Protein AF-A0A935ZUX9-F1 (afdb_monomer)

pLDDT: mean 86.65, std 11.53, range [48.69, 97.31]

Radius of gyration: 13.09 Å; Cα contacts (8 Å, |Δi|>4): 105; chains: 1; bounding box: 35×26×31 Å

Nearest PDB structures (foldseek):
  4kfr-assembly3_C  TM=6.710E-01  e=1.662E+00  Sulfolobus turreted icosahedral virus 2
  7wrx-assembly1_J  TM=6.846E-01  e=2.363E+00  Deinococcus radiodurans
  4kft-assembly1_A  TM=5.765E-01  e=2.053E+00  Sulfolobus turreted icosahedral virus 2
  4crz-assembly1_B  TM=4.047E-01  e=3.130E+00  Escherichia coli K-12
  7n1l-assembly8_O  TM=3.560E-01  e=3.130E+00  Brucella abortus 2308

Sequence (87 aa):
MIKLKVWLILVHQYMHQLDEDIRQAVLLNIGTVISFRIGTEDAKHIAEEMFPEFDVQDLIYLPNYKIYLKLMIDGRSSRSFSGLQLV

Foldseek 3Di:
DVPPPDDDDDDDQDLVVDDPVRSVVCLVPDQKDKAAQHDQVVLCSVQVVQPPPDHSVCNNPPDPQKIKIWHQDPNDTDHIDMDGHDD

Secondary structure (DSSP, 8-state):
-TTTT-------S-GGGS-HHHHHHHHTT---EEE-S--HHHHHHHHHHHTTT--HHHHHSPPTTEEEEE-EETTEEPPPEEEEPP-

Solvent-accessible surface area (backbone atoms only — not comparable to full-atom values): 5398 Å² total; per-residue (Å²): 101,86,89,74,81,61,86,84,88,88,86,75,97,56,66,84,82,42,57,68,70,57,44,50,58,48,60,80,62,60,56,60,48,81,41,58,61,42,55,79,72,54,17,54,63,51,19,66,74,29,52,89,71,42,46,45,63,56,33,50,67,40,55,87,59,40,34,41,38,27,45,50,56,96,91,38,71,50,75,48,48,77,48,76,59,84,130

Mean predicted aligned error: 5.14 Å

Structure (mmCIF, N/CA/C/O backbone):
data_AF-A0A935ZUX9-F1
#
_entry.id   AF-A0A935ZUX9-F1
#
loop_
_atom_site.group_PDB
_atom_site.id
_atom_site.type_symbol
_atom_site.label_atom_id
_atom_site.label_alt_id
_atom_site.label_comp_id
_atom_site.label_asym_id
_atom_site.label_entity_id
_atom_site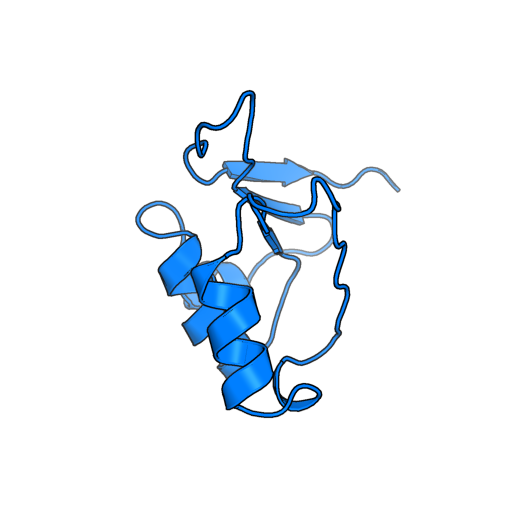.label_seq_id
_atom_site.pdbx_PDB_ins_code
_atom_site.Cartn_x
_atom_site.Cartn_y
_atom_site.Cartn_z
_atom_site.occupancy
_atom_site.B_iso_or_equiv
_atom_site.auth_seq_id
_atom_site.auth_comp_id
_atom_site.auth_asym_id
_atom_site.auth_atom_id
_atom_site.pdbx_PDB_model_num
ATOM 1 N N . MET A 1 1 ? 12.216 -8.976 -9.821 1.00 52.94 1 MET A N 1
ATOM 2 C CA . MET A 1 1 ? 11.302 -9.458 -10.898 1.00 52.94 1 MET A CA 1
ATOM 3 C C . MET A 1 1 ? 11.731 -9.139 -12.344 1.00 52.94 1 MET A C 1
ATOM 5 O O . MET A 1 1 ? 11.208 -9.754 -13.264 1.00 52.94 1 MET A O 1
ATOM 9 N N . ILE A 1 2 ? 12.722 -8.268 -12.589 1.00 48.69 2 ILE A N 1
ATOM 10 C CA . ILE A 1 2 ? 13.097 -7.807 -13.949 1.00 48.69 2 ILE A CA 1
ATOM 11 C C . ILE A 1 2 ? 13.771 -8.897 -14.812 1.00 48.69 2 ILE A C 1
ATOM 13 O O . ILE A 1 2 ? 13.703 -8.865 -16.037 1.00 48.69 2 ILE A O 1
ATOM 17 N N . LYS A 1 3 ? 14.383 -9.911 -14.190 1.00 48.72 3 LYS A N 1
ATOM 18 C CA . LYS A 1 3 ? 15.190 -10.915 -14.904 1.00 48.72 3 LYS A CA 1
ATOM 19 C C . LYS A 1 3 ? 14.380 -12.055 -15.541 1.00 48.72 3 LYS A C 1
ATOM 21 O O . LYS A 1 3 ? 14.868 -12.678 -16.474 1.00 48.72 3 LYS A O 1
ATOM 26 N N . LEU A 1 4 ? 13.164 -12.324 -15.052 1.00 54.31 4 LEU A N 1
ATOM 27 C CA . LEU A 1 4 ? 12.360 -13.492 -15.454 1.00 54.31 4 LEU A CA 1
ATOM 28 C C . LEU A 1 4 ? 11.056 -13.136 -16.195 1.00 54.31 4 LEU A C 1
ATOM 30 O O . LEU A 1 4 ? 10.342 -14.042 -16.606 1.00 54.31 4 LEU A O 1
ATOM 34 N N . LYS A 1 5 ? 10.743 -11.843 -16.392 1.00 58.88 5 LYS A N 1
ATOM 35 C CA . LYS A 1 5 ? 9.497 -11.364 -17.041 1.00 58.88 5 LYS A CA 1
ATOM 36 C C . LYS A 1 5 ? 8.211 -11.983 -16.460 1.00 58.88 5 LYS A C 1
ATO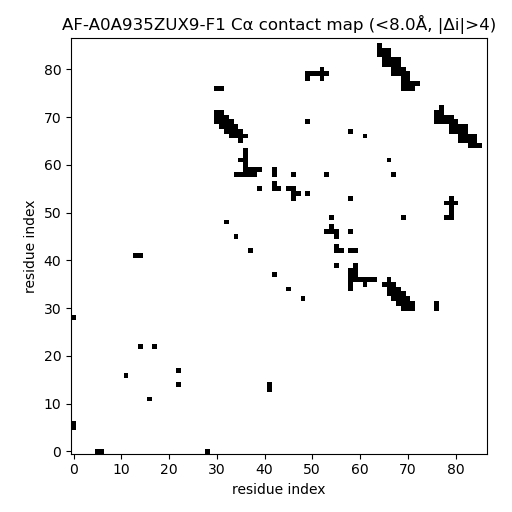M 38 O O . LYS A 1 5 ? 7.240 -12.189 -17.182 1.00 58.88 5 LYS A O 1
ATOM 43 N N . VAL A 1 6 ? 8.202 -12.276 -15.161 1.00 63.44 6 VAL A N 1
ATOM 44 C CA . VAL A 1 6 ? 7.028 -12.818 -14.464 1.00 63.44 6 VAL A CA 1
ATOM 45 C C . VAL A 1 6 ? 6.340 -11.698 -13.703 1.00 63.44 6 VAL A C 1
ATOM 47 O O . VAL A 1 6 ? 7.002 -10.904 -13.030 1.00 63.44 6 VAL A O 1
ATOM 50 N N . TRP A 1 7 ? 5.016 -11.662 -13.800 1.00 62.91 7 TRP A N 1
ATOM 51 C CA . TRP A 1 7 ? 4.157 -10.802 -12.998 1.00 62.91 7 TRP A CA 1
ATOM 52 C C . TRP A 1 7 ? 3.631 -11.629 -11.831 1.00 62.91 7 TRP A C 1
ATOM 54 O O . TRP A 1 7 ? 3.061 -12.698 -12.040 1.00 62.91 7 TRP A O 1
ATOM 64 N N . LEU A 1 8 ? 3.868 -11.156 -10.611 1.00 75.19 8 LEU A N 1
ATOM 65 C CA . LEU A 1 8 ? 3.394 -11.792 -9.391 1.00 75.19 8 LEU A CA 1
ATOM 66 C C . LEU A 1 8 ? 2.319 -10.897 -8.780 1.00 75.19 8 LEU A C 1
ATOM 68 O O . LEU A 1 8 ? 2.563 -9.713 -8.556 1.00 75.19 8 LEU A O 1
ATOM 72 N N . ILE A 1 9 ? 1.148 -11.471 -8.520 1.00 77.00 9 ILE A N 1
ATOM 73 C CA . ILE A 1 9 ? 0.073 -10.819 -7.775 1.00 77.00 9 ILE A CA 1
ATOM 74 C C . ILE A 1 9 ? -0.015 -11.530 -6.430 1.00 77.00 9 ILE A C 1
ATOM 76 O O . ILE A 1 9 ? -0.294 -12.728 -6.382 1.00 77.00 9 ILE A O 1
ATOM 80 N N . LEU A 1 10 ? 0.249 -10.797 -5.352 1.00 79.06 10 LEU A N 1
ATOM 81 C CA . LEU A 1 10 ? 0.102 -11.283 -3.985 1.00 79.06 10 LEU A CA 1
ATOM 82 C C . LEU A 1 10 ? 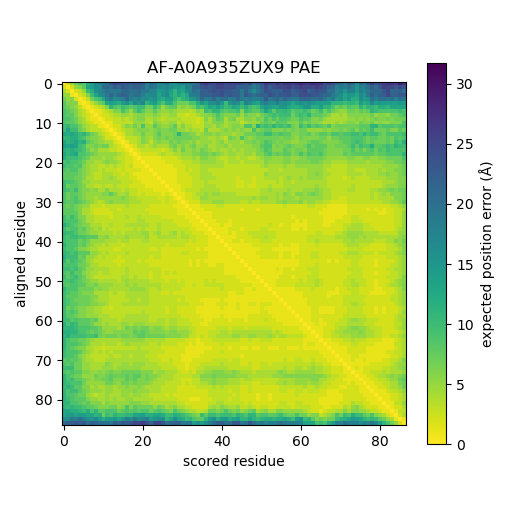-1.090 -10.586 -3.347 1.00 79.06 10 LEU A C 1
ATOM 84 O O . LEU A 1 10 ? -1.192 -9.362 -3.379 1.00 79.06 10 LEU A O 1
ATOM 88 N N . VAL A 1 11 ? -1.985 -11.383 -2.773 1.00 82.56 11 VAL A N 1
ATOM 89 C CA . VAL A 1 11 ? -3.143 -10.905 -2.021 1.00 82.56 11 VAL A CA 1
ATOM 90 C C . VAL A 1 11 ? -3.106 -11.596 -0.671 1.00 82.56 11 VAL A C 1
ATOM 92 O O . VAL A 1 11 ? -3.140 -12.823 -0.605 1.00 82.56 11 VAL A O 1
ATOM 95 N N . HIS A 1 12 ? -3.020 -10.816 0.399 1.00 78.94 12 HIS A N 1
ATOM 96 C CA . HIS A 1 12 ? -3.007 -11.318 1.768 1.00 78.94 12 HIS A CA 1
ATOM 97 C C . HIS A 1 12 ? -3.896 -10.444 2.650 1.00 78.94 12 HIS A C 1
ATOM 99 O O . HIS A 1 12 ? -4.072 -9.254 2.391 1.00 78.94 12 HIS A O 1
ATOM 105 N N . GLN A 1 13 ? -4.446 -11.033 3.710 1.00 76.38 13 GLN A N 1
ATOM 106 C CA . GLN A 1 13 ? -5.190 -10.279 4.725 1.00 76.38 13 GLN A CA 1
ATOM 107 C C . GLN A 1 13 ? -4.266 -9.686 5.792 1.00 76.38 13 GLN A C 1
ATOM 109 O O . GLN A 1 13 ? -4.611 -8.667 6.377 1.00 76.38 13 GLN A O 1
ATOM 114 N N . TYR A 1 14 ? -3.093 -10.294 6.003 1.00 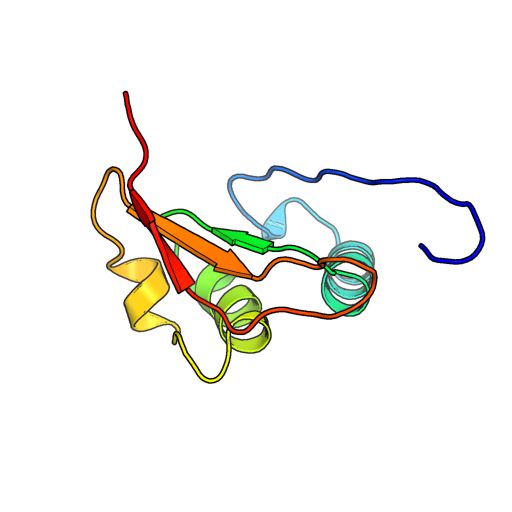76.19 14 TYR A N 1
ATOM 115 C CA . TYR A 1 14 ? -2.095 -9.863 6.979 1.00 76.19 14 TYR A CA 1
ATOM 116 C C . TYR A 1 14 ? -0.683 -10.163 6.466 1.00 76.19 14 TYR A C 1
ATOM 118 O O . TYR A 1 14 ? -0.459 -11.236 5.900 1.00 76.19 14 TYR A O 1
ATOM 126 N N . MET A 1 15 ? 0.283 -9.268 6.683 1.00 76.81 15 MET A N 1
ATOM 127 C CA . MET A 1 15 ? 1.655 -9.463 6.194 1.00 76.81 15 MET A CA 1
ATOM 128 C C . MET A 1 15 ? 2.459 -10.490 6.991 1.00 76.81 15 MET A C 1
ATOM 130 O O . MET A 1 15 ? 3.423 -11.031 6.456 1.00 76.81 15 MET A O 1
ATOM 134 N N . HIS A 1 16 ? 2.068 -10.803 8.231 1.00 79.50 16 HIS A N 1
ATOM 135 C CA . HIS A 1 16 ? 2.749 -11.811 9.061 1.00 79.50 16 HIS A CA 1
ATOM 136 C C . HIS A 1 16 ? 2.662 -13.241 8.497 1.00 79.50 16 HIS A C 1
ATOM 138 O O . HIS A 1 16 ? 3.300 -14.150 9.018 1.00 79.50 16 HIS A O 1
ATOM 144 N N . GLN A 1 17 ? 1.848 -13.465 7.461 1.00 78.06 17 GLN A N 1
ATOM 145 C CA . GLN A 1 17 ? 1.753 -14.755 6.772 1.00 78.06 17 GLN A CA 1
ATOM 146 C C . GLN A 1 17 ? 2.997 -15.067 5.929 1.00 78.06 17 GLN A C 1
ATOM 148 O O . GLN A 1 17 ? 3.187 -16.213 5.526 1.00 78.06 17 GLN A O 1
ATOM 153 N N . LEU A 1 18 ? 3.812 -14.054 5.631 1.00 82.69 18 LEU A N 1
ATOM 154 C CA . LEU A 1 18 ? 5.071 -14.199 4.918 1.00 82.69 18 LEU A CA 1
ATOM 155 C C . LEU A 1 18 ? 6.224 -14.182 5.920 1.00 82.69 18 LEU A C 1
ATOM 157 O O . LEU A 1 18 ? 6.263 -13.324 6.802 1.00 82.69 18 LEU A O 1
ATOM 161 N N . ASP A 1 19 ? 7.187 -15.085 5.732 1.00 88.00 19 ASP A N 1
ATOM 162 C CA . ASP A 1 19 ? 8.467 -15.015 6.436 1.00 88.00 19 ASP A CA 1
ATOM 163 C C . ASP A 1 19 ? 9.128 -13.652 6.192 1.00 88.00 19 ASP A C 1
ATOM 165 O O . ASP A 1 19 ? 9.002 -13.079 5.105 1.00 88.00 19 ASP A O 1
ATOM 169 N N . GLU A 1 20 ? 9.864 -13.148 7.184 1.00 86.00 20 GLU A N 1
ATOM 170 C CA . GLU A 1 20 ? 10.461 -11.805 7.155 1.00 86.00 20 GLU A CA 1
ATOM 171 C C . GLU A 1 20 ? 11.258 -11.540 5.869 1.00 86.00 20 GLU A C 1
ATOM 173 O O . GLU A 1 20 ? 11.037 -10.536 5.191 1.00 86.00 20 GLU A O 1
ATOM 178 N N . ASP A 1 21 ? 12.130 -12.477 5.491 1.00 87.25 21 ASP A N 1
ATOM 179 C CA . ASP A 1 21 ? 12.986 -12.354 4.308 1.00 87.25 21 ASP A CA 1
ATOM 180 C C . ASP A 1 21 ? 12.166 -12.287 3.013 1.00 87.25 21 ASP A C 1
ATOM 182 O O . ASP A 1 21 ? 12.476 -11.522 2.095 1.00 87.25 21 ASP A O 1
ATOM 186 N N . ILE A 1 22 ? 11.082 -13.067 2.940 1.00 86.12 22 ILE A N 1
ATOM 187 C CA . ILE A 1 22 ? 10.181 -13.084 1.784 1.00 86.12 22 ILE A CA 1
ATOM 188 C C . ILE A 1 22 ? 9.412 -11.768 1.723 1.00 86.12 22 ILE A C 1
ATOM 190 O O . ILE A 1 22 ? 9.327 -11.155 0.658 1.00 86.12 22 ILE A O 1
ATOM 194 N N . ARG A 1 23 ? 8.888 -11.304 2.860 1.00 85.38 23 ARG A N 1
ATOM 195 C CA . ARG A 1 23 ? 8.165 -10.037 2.962 1.00 85.38 23 ARG A CA 1
ATOM 196 C C . ARG A 1 23 ? 9.040 -8.868 2.519 1.00 85.38 23 ARG A C 1
ATOM 198 O O . ARG A 1 23 ? 8.609 -8.076 1.683 1.00 85.38 23 ARG A O 1
ATOM 205 N N . GLN A 1 24 ? 10.276 -8.792 3.007 1.00 85.06 24 GLN A N 1
ATOM 206 C CA . GLN A 1 24 ? 11.225 -7.755 2.599 1.00 85.06 24 GLN A CA 1
ATOM 207 C C . GLN A 1 24 ? 11.543 -7.834 1.105 1.00 85.06 24 GLN A C 1
ATOM 209 O O . GLN A 1 24 ? 11.508 -6.817 0.413 1.00 85.06 24 GLN A O 1
ATOM 214 N N . ALA A 1 25 ? 11.792 -9.034 0.574 1.00 87.12 25 ALA A N 1
ATOM 215 C CA . ALA A 1 25 ? 12.058 -9.211 -0.850 1.00 87.12 25 ALA A CA 1
ATOM 216 C C . ALA A 1 25 ? 10.872 -8.775 -1.731 1.00 87.12 25 ALA A C 1
ATOM 218 O O . ALA A 1 25 ? 11.090 -8.204 -2.804 1.00 87.12 25 ALA A O 1
ATOM 219 N N . VAL A 1 26 ? 9.636 -9.024 -1.285 1.00 85.50 26 VAL A N 1
ATOM 220 C CA . VAL A 1 26 ? 8.408 -8.584 -1.962 1.00 85.50 26 VAL A CA 1
ATOM 221 C C . VAL A 1 26 ? 8.290 -7.063 -1.933 1.00 85.50 26 VAL A C 1
ATOM 223 O O . VAL A 1 26 ? 8.145 -6.467 -2.999 1.00 85.5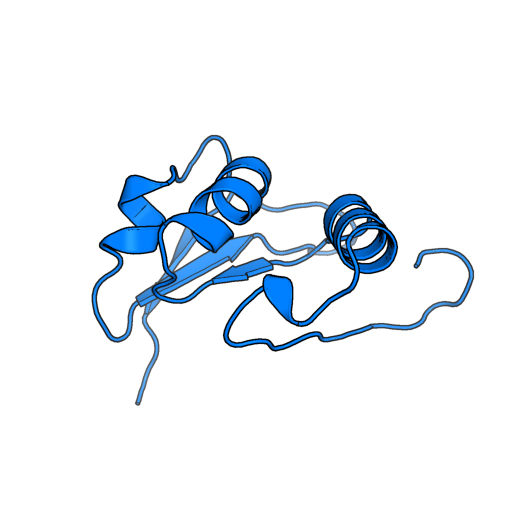0 26 VAL A O 1
ATOM 226 N N . LEU A 1 27 ? 8.400 -6.441 -0.754 1.00 85.81 27 LEU A N 1
ATOM 227 C CA . LEU A 1 27 ? 8.273 -4.989 -0.582 1.00 85.81 27 LEU A CA 1
ATOM 228 C C . LEU A 1 27 ? 9.308 -4.227 -1.419 1.00 85.81 27 LEU A C 1
ATOM 230 O O . LEU A 1 27 ? 8.943 -3.364 -2.207 1.00 85.81 27 LEU A O 1
ATOM 234 N N . LEU A 1 28 ? 10.579 -4.641 -1.382 1.00 85.12 28 LEU A N 1
ATOM 235 C CA . LEU A 1 28 ? 11.659 -4.006 -2.152 1.00 85.12 28 LEU A CA 1
ATOM 236 C C . LEU A 1 28 ? 11.503 -4.116 -3.679 1.00 85.12 28 LEU A C 1
ATOM 238 O O . LEU A 1 28 ? 12.186 -3.413 -4.423 1.00 85.12 28 LEU A O 1
ATOM 242 N N . ASN A 1 29 ? 10.659 -5.028 -4.165 1.00 85.75 29 ASN A N 1
ATOM 243 C CA . ASN A 1 29 ? 10.397 -5.213 -5.592 1.00 85.75 29 ASN A CA 1
ATOM 244 C C . ASN A 1 29 ? 8.984 -4.777 -6.000 1.00 85.75 29 ASN A C 1
ATOM 246 O O . ASN A 1 29 ? 8.608 -4.982 -7.161 1.00 85.75 29 ASN A O 1
ATOM 250 N N . ILE A 1 30 ? 8.193 -4.217 -5.082 1.00 87.25 30 ILE A N 1
ATOM 251 C CA . ILE A 1 30 ? 6.801 -3.898 -5.359 1.00 87.25 30 ILE A CA 1
ATOM 252 C C . ILE A 1 30 ? 6.725 -2.685 -6.290 1.00 87.25 30 ILE A C 1
ATOM 254 O O . ILE A 1 30 ? 7.290 -1.624 -6.042 1.00 87.25 30 ILE A O 1
ATOM 258 N N . GLY A 1 31 ? 6.059 -2.866 -7.428 1.00 87.00 31 GLY A N 1
ATOM 259 C CA . GLY A 1 31 ? 5.828 -1.783 -8.385 1.00 87.00 31 GLY A CA 1
ATOM 260 C C . GLY A 1 31 ? 4.438 -1.177 -8.262 1.00 87.00 31 GLY A C 1
ATOM 261 O O . GLY A 1 31 ? 4.260 0.032 -8.389 1.00 87.00 31 GLY A O 1
ATOM 262 N N . THR A 1 32 ? 3.458 -2.036 -8.007 1.00 91.75 32 THR A N 1
ATOM 263 C CA . THR A 1 32 ? 2.053 -1.672 -7.883 1.00 91.75 32 THR A CA 1
ATOM 264 C C . THR A 1 32 ? 1.547 -2.132 -6.527 1.00 91.75 32 THR A C 1
ATOM 266 O O . THR A 1 32 ? 1.707 -3.300 -6.180 1.00 91.75 32 THR A O 1
ATOM 269 N N . VAL A 1 33 ? 0.904 -1.230 -5.794 1.00 93.75 33 VAL A N 1
ATOM 270 C CA . VAL A 1 33 ? 0.263 -1.495 -4.509 1.00 93.75 33 VAL A CA 1
ATOM 271 C C . VAL A 1 33 ? -1.204 -1.107 -4.610 1.00 93.75 33 VAL A C 1
ATOM 273 O O . VAL A 1 33 ? -1.540 -0.009 -5.055 1.00 93.75 33 VAL A O 1
ATOM 276 N N . ILE A 1 34 ? -2.074 -2.016 -4.181 1.00 94.06 34 ILE A N 1
ATOM 277 C CA . ILE A 1 34 ? -3.504 -1.778 -4.008 1.00 94.06 34 ILE A CA 1
ATOM 278 C C . ILE A 1 34 ? -3.814 -2.108 -2.557 1.00 94.06 34 ILE A C 1
ATOM 280 O O . ILE A 1 34 ? -3.630 -3.249 -2.139 1.00 94.06 34 ILE A O 1
ATOM 284 N N . SER A 1 35 ? -4.252 -1.113 -1.794 1.00 93.69 35 SER A N 1
ATOM 285 C CA . SER A 1 35 ? -4.544 -1.268 -0.376 1.00 93.69 35 SER A CA 1
ATOM 286 C C . SER A 1 35 ? -6.000 -0.944 -0.081 1.00 93.69 35 SER A C 1
ATOM 288 O O . SER A 1 35 ? -6.535 0.080 -0.517 1.00 93.69 35 SER A O 1
ATOM 290 N N . PHE A 1 36 ? -6.621 -1.831 0.686 1.00 93.50 36 PHE A N 1
ATOM 291 C CA . PHE A 1 36 ? -7.894 -1.595 1.354 1.00 93.50 36 PHE A CA 1
ATOM 292 C C . PHE A 1 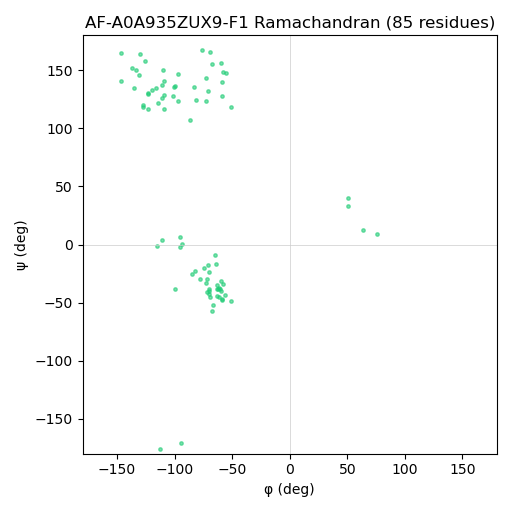36 ? -7.625 -1.119 2.782 1.00 93.50 36 PHE A C 1
ATOM 294 O O . PHE A 1 36 ? -6.487 -0.837 3.156 1.00 93.50 36 PHE A O 1
ATOM 301 N N . ARG A 1 37 ? -8.676 -1.028 3.602 1.00 93.50 37 ARG A N 1
ATOM 302 C CA . ARG A 1 37 ? -8.482 -0.827 5.035 1.00 93.50 37 ARG A CA 1
ATOM 303 C C . ARG A 1 37 ? -7.652 -1.981 5.593 1.00 93.50 37 ARG A C 1
ATOM 305 O O . ARG A 1 37 ? -8.023 -3.142 5.424 1.00 93.50 37 ARG A O 1
ATOM 312 N N . ILE A 1 38 ? -6.580 -1.638 6.292 1.00 93.31 38 ILE A N 1
ATOM 313 C CA . ILE A 1 38 ? -5.657 -2.592 6.909 1.00 93.31 38 ILE A CA 1
ATOM 314 C C . ILE A 1 38 ? -5.405 -2.240 8.377 1.00 93.31 38 ILE A C 1
ATOM 316 O O . ILE A 1 38 ? -5.733 -1.147 8.838 1.00 93.31 38 ILE A O 1
ATOM 320 N N . GLY A 1 39 ? -4.867 -3.199 9.131 1.00 92.19 39 GLY A N 1
ATOM 321 C CA . GLY A 1 39 ? -4.529 -3.015 10.541 1.00 92.19 39 GLY A CA 1
ATOM 322 C C . GLY A 1 39 ? -3.247 -2.204 10.749 1.00 92.19 39 GLY A C 1
ATOM 323 O O . GLY A 1 39 ? -2.456 -2.009 9.830 1.00 92.19 39 GLY A O 1
ATOM 324 N N . THR A 1 40 ? -3.015 -1.768 11.989 1.00 92.12 40 THR A N 1
ATOM 325 C CA . THR A 1 40 ? -1.883 -0.900 12.362 1.00 92.12 40 THR A CA 1
ATOM 326 C C . THR A 1 40 ? -0.511 -1.477 12.026 1.00 92.12 40 THR A C 1
ATOM 328 O O . THR A 1 40 ? 0.410 -0.721 11.737 1.00 92.12 40 THR A O 1
ATOM 331 N N . GLU A 1 41 ? -0.348 -2.796 12.109 1.00 90.00 41 GLU A N 1
ATOM 332 C CA . GLU A 1 41 ? 0.923 -3.458 11.810 1.00 90.00 41 GLU A CA 1
ATOM 333 C C . GLU A 1 41 ? 1.259 -3.352 10.317 1.00 90.00 41 GLU A C 1
ATOM 335 O O . GLU A 1 41 ? 2.267 -2.748 9.958 1.00 90.00 41 GLU A O 1
ATOM 340 N N . ASP A 1 42 ? 0.361 -3.835 9.4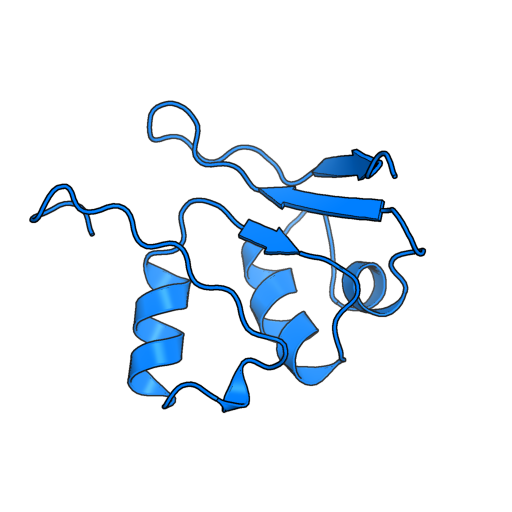55 1.00 90.81 42 ASP A N 1
ATOM 341 C CA . ASP A 1 42 ? 0.527 -3.796 7.999 1.00 90.81 42 ASP A CA 1
ATOM 342 C C . ASP A 1 42 ? 0.591 -2.354 7.467 1.00 90.81 42 ASP A C 1
ATOM 344 O O . ASP A 1 42 ? 1.342 -2.053 6.537 1.00 90.81 42 ASP A O 1
ATOM 348 N N . ALA A 1 43 ? -0.159 -1.435 8.088 1.00 93.94 43 ALA A N 1
ATOM 349 C CA . ALA A 1 43 ? -0.207 -0.033 7.689 1.00 93.94 43 ALA A CA 1
ATOM 350 C C . ALA A 1 43 ? 1.158 0.659 7.759 1.00 93.94 43 ALA A C 1
ATOM 352 O O . ALA A 1 43 ? 1.423 1.530 6.937 1.00 93.94 43 ALA A O 1
ATOM 353 N N . LYS A 1 44 ? 2.045 0.265 8.683 1.00 92.50 44 LYS A N 1
ATOM 354 C CA . LYS A 1 44 ? 3.402 0.832 8.770 1.00 92.50 44 LYS A CA 1
ATOM 355 C C . LYS A 1 44 ? 4.216 0.537 7.515 1.00 92.50 44 LYS A C 1
ATOM 357 O O . LYS A 1 44 ? 4.836 1.442 6.975 1.00 92.50 44 LYS A O 1
ATOM 362 N N . HIS A 1 45 ? 4.156 -0.700 7.032 1.00 91.38 45 HIS A N 1
ATOM 363 C CA . HIS A 1 45 ? 4.885 -1.125 5.839 1.00 91.38 45 HIS A CA 1
ATOM 364 C C . HIS A 1 45 ? 4.300 -0.505 4.566 1.00 91.38 45 HIS A C 1
ATOM 366 O O . HIS A 1 45 ? 5.031 -0.028 3.705 1.00 91.38 45 HIS A O 1
ATOM 372 N N . ILE A 1 46 ? 2.970 -0.471 4.449 1.00 93.38 46 ILE A N 1
ATOM 373 C CA . ILE A 1 46 ? 2.310 0.071 3.254 1.00 93.38 46 ILE A CA 1
ATOM 374 C C . ILE A 1 46 ? 2.402 1.602 3.186 1.00 93.38 46 ILE A C 1
ATOM 376 O O . ILE A 1 46 ? 2.512 2.148 2.089 1.00 93.38 46 ILE A O 1
ATOM 380 N N . ALA A 1 47 ? 2.400 2.305 4.323 1.00 94.38 47 ALA A N 1
ATOM 381 C CA . ALA A 1 47 ? 2.559 3.760 4.350 1.00 94.38 47 ALA A CA 1
ATOM 382 C C . ALA A 1 47 ? 3.919 4.205 3.793 1.00 94.38 47 ALA A C 1
ATOM 384 O O . ALA A 1 47 ? 3.980 5.194 3.069 1.00 94.38 47 ALA A O 1
ATOM 385 N N . GLU A 1 48 ? 4.997 3.462 4.069 1.00 93.06 48 GLU A N 1
ATOM 386 C CA . GLU A 1 48 ? 6.322 3.743 3.494 1.00 93.06 48 GLU A CA 1
ATOM 387 C C . GLU A 1 48 ? 6.296 3.676 1.962 1.00 93.06 48 GLU A C 1
ATOM 389 O O . GLU A 1 48 ? 6.858 4.538 1.287 1.00 93.06 48 GLU A O 1
ATOM 394 N N . GLU A 1 49 ? 5.564 2.710 1.403 1.00 92.12 49 GLU A N 1
ATOM 395 C CA . GLU A 1 49 ? 5.397 2.579 -0.043 1.00 92.12 49 GLU A CA 1
ATOM 396 C C . GLU A 1 49 ? 4.499 3.656 -0.654 1.00 92.12 49 GLU A C 1
ATOM 398 O O . GLU A 1 49 ? 4.678 4.005 -1.823 1.00 92.12 49 GLU A O 1
ATOM 403 N N . MET A 1 50 ? 3.534 4.179 0.101 1.00 94.31 50 MET A N 1
ATOM 404 C CA . MET A 1 50 ? 2.573 5.175 -0.383 1.00 94.31 50 MET A CA 1
ATOM 405 C C . MET A 1 50 ? 2.962 6.625 -0.076 1.00 94.31 50 MET A C 1
ATOM 407 O O . MET A 1 50 ? 2.265 7.550 -0.508 1.00 94.31 50 MET A O 1
ATOM 411 N N . PHE A 1 51 ? 4.079 6.830 0.620 1.00 93.12 51 PHE A N 1
ATOM 412 C CA . PHE A 1 51 ? 4.626 8.146 0.910 1.00 93.12 51 PHE A CA 1
ATOM 413 C C . PHE A 1 51 ? 4.932 8.923 -0.389 1.00 93.12 51 PHE A C 1
ATOM 415 O O . PHE A 1 51 ? 5.488 8.351 -1.332 1.00 93.12 51 PHE A O 1
ATOM 422 N N . PRO A 1 52 ? 4.659 10.242 -0.444 1.00 95.62 52 PRO A N 1
ATOM 423 C CA . PRO A 1 52 ? 4.173 11.108 0.638 1.00 95.62 52 PRO A CA 1
ATOM 424 C C . PRO A 1 52 ? 2.654 11.278 0.719 1.00 95.62 52 PRO A C 1
ATOM 426 O O . PRO A 1 52 ? 2.189 12.064 1.539 1.00 95.62 52 PRO A O 1
ATOM 429 N N . GLU A 1 53 ? 1.876 10.649 -0.160 1.00 97.00 53 GLU A N 1
ATOM 430 C CA . GLU A 1 53 ? 0.455 10.986 -0.287 1.00 97.00 53 GLU A CA 1
ATOM 431 C C . GLU A 1 53 ? -0.428 10.400 0.816 1.00 97.00 53 GLU A C 1
ATOM 433 O O . GLU A 1 53 ? -1.440 11.018 1.140 1.00 97.00 53 GLU A O 1
ATOM 438 N N . PHE A 1 54 ? -0.057 9.246 1.374 1.00 96.88 54 PHE A N 1
ATOM 439 C CA . PHE A 1 54 ? -0.808 8.594 2.446 1.00 96.88 54 PHE A CA 1
ATOM 440 C C . PHE A 1 54 ? 0.100 8.191 3.598 1.00 96.88 54 PHE A C 1
ATOM 442 O O . PHE A 1 54 ? 1.241 7.774 3.387 1.00 96.88 54 PHE A O 1
ATOM 449 N N . ASP A 1 55 ? -0.440 8.269 4.810 1.00 97.06 55 ASP A N 1
ATOM 450 C CA . ASP A 1 55 ? 0.217 7.802 6.021 1.00 97.06 55 ASP A CA 1
ATOM 451 C C . ASP A 1 55 ? -0.483 6.581 6.650 1.00 97.06 55 ASP A C 1
ATOM 453 O O . ASP A 1 55 ? -1.428 5.988 6.119 1.00 97.06 55 ASP A O 1
ATOM 457 N N . VAL A 1 56 ? 0.023 6.165 7.811 1.00 96.75 56 VAL A N 1
ATOM 458 C CA . VAL A 1 56 ? -0.503 5.023 8.567 1.00 96.75 56 VAL A CA 1
ATOM 459 C C . VAL A 1 56 ? -1.967 5.233 8.975 1.00 96.75 56 VAL A C 1
ATOM 461 O O . VAL A 1 56 ? -2.750 4.282 8.954 1.00 96.75 56 VAL A O 1
ATOM 464 N N . GLN A 1 57 ? -2.355 6.452 9.360 1.00 97.31 57 GLN A N 1
ATOM 465 C CA . GLN A 1 57 ? -3.721 6.741 9.798 1.00 97.31 57 GLN A CA 1
ATOM 466 C C . GLN A 1 57 ? -4.694 6.669 8.626 1.00 97.31 57 GLN A C 1
ATOM 468 O O . GLN A 1 57 ? -5.778 6.100 8.780 1.00 97.31 57 GLN A O 1
ATOM 473 N N . ASP A 1 58 ? -4.292 7.166 7.456 1.00 96.75 58 ASP A N 1
ATOM 474 C CA . ASP A 1 58 ? -5.108 7.093 6.247 1.00 96.75 58 ASP A CA 1
ATOM 475 C C . ASP A 1 58 ? -5.492 5.645 5.918 1.00 96.75 58 ASP A C 1
ATOM 477 O O . ASP A 1 58 ? -6.647 5.363 5.589 1.00 96.75 58 ASP A O 1
ATOM 481 N N . LEU A 1 59 ? -4.537 4.716 6.028 1.00 95.75 59 LEU A N 1
ATOM 482 C CA . LEU A 1 59 ? -4.724 3.292 5.734 1.00 95.75 59 LEU A CA 1
ATOM 483 C C . LEU A 1 59 ? -5.618 2.581 6.762 1.00 95.75 59 LEU A C 1
ATOM 485 O O . LEU A 1 59 ? -6.447 1.745 6.392 1.00 95.75 59 LEU A O 1
ATOM 489 N N . ILE A 1 60 ? -5.482 2.926 8.045 1.00 96.06 60 ILE A N 1
ATOM 490 C CA . ILE A 1 60 ? -6.279 2.340 9.137 1.00 96.06 60 ILE A CA 1
ATOM 491 C C . ILE A 1 60 ? -7.730 2.830 9.086 1.00 96.06 60 ILE A C 1
ATOM 493 O O . ILE A 1 60 ? -8.666 2.056 9.306 1.00 96.06 60 ILE A O 1
ATOM 497 N N . TYR A 1 61 ? -7.934 4.116 8.797 1.00 95.62 61 TYR A N 1
ATOM 498 C CA . TYR A 1 61 ? -9.257 4.744 8.811 1.00 95.62 61 TYR A CA 1
ATOM 499 C C . TYR A 1 61 ? -9.933 4.795 7.437 1.00 95.62 61 TYR A C 1
ATOM 501 O O . TYR A 1 61 ? -11.022 5.363 7.317 1.00 95.62 61 TYR A O 1
ATOM 509 N N . LEU A 1 62 ? -9.346 4.162 6.415 1.00 94.81 62 LEU A N 1
ATOM 510 C CA . LEU A 1 62 ? -9.881 4.118 5.054 1.00 94.81 62 LEU A CA 1
ATOM 511 C C . LEU A 1 62 ? -11.353 3.663 5.054 1.00 94.81 62 LEU A C 1
ATOM 513 O O . LEU A 1 62 ? -11.649 2.551 5.504 1.00 94.81 62 LEU A O 1
ATOM 517 N N . PRO A 1 63 ? -12.314 4.490 4.597 1.00 92.50 63 PRO A N 1
ATOM 518 C CA . PRO A 1 63 ? -13.724 4.112 4.564 1.00 92.50 63 PRO A CA 1
ATOM 519 C C . PRO A 1 63 ? -13.996 2.872 3.705 1.00 92.50 63 PRO A C 1
ATOM 521 O O . PRO A 1 63 ? -13.252 2.565 2.776 1.00 92.50 63 PRO A O 1
ATOM 524 N N . ASN A 1 64 ? -15.102 2.179 3.986 1.00 87.88 64 ASN A N 1
ATOM 525 C CA . ASN A 1 64 ? -15.531 1.052 3.155 1.00 87.88 64 ASN A CA 1
ATOM 526 C C . ASN A 1 64 ? -15.743 1.515 1.705 1.00 87.88 64 ASN A C 1
ATOM 528 O O . ASN A 1 64 ? -16.142 2.658 1.469 1.00 87.88 64 ASN A O 1
ATOM 532 N N . TYR A 1 65 ? -15.499 0.613 0.752 1.00 88.81 65 TYR A N 1
ATOM 533 C CA . TYR A 1 65 ? -15.588 0.871 -0.692 1.00 88.81 65 TYR A CA 1
ATOM 534 C C . TYR A 1 65 ? -14.594 1.912 -1.228 1.00 88.81 65 TYR A C 1
ATOM 536 O O . TYR A 1 65 ? -14.719 2.351 -2.369 1.00 88.81 65 TYR A O 1
ATOM 544 N N . LYS A 1 66 ? -13.587 2.302 -0.440 1.00 93.44 66 LYS A N 1
ATOM 545 C CA . LYS A 1 66 ? -12.450 3.093 -0.912 1.00 93.44 66 LYS A CA 1
ATOM 546 C C . LYS A 1 66 ? -11.183 2.252 -0.929 1.00 93.44 66 LYS A C 1
ATOM 548 O O . LYS A 1 66 ? -11.018 1.343 -0.118 1.00 93.44 66 LYS A O 1
ATOM 553 N N . ILE A 1 67 ? -10.301 2.593 -1.857 1.00 95.19 67 ILE A N 1
ATOM 554 C CA . ILE A 1 67 ? -8.997 1.956 -2.039 1.00 95.19 67 ILE A CA 1
ATOM 555 C C . ILE A 1 67 ? -7.920 3.016 -2.213 1.00 95.19 67 ILE A C 1
ATOM 557 O O . ILE A 1 67 ? -8.189 4.086 -2.764 1.00 95.19 67 ILE A O 1
ATOM 561 N N . TYR A 1 68 ? -6.702 2.692 -1.793 1.00 96.75 68 TYR A N 1
ATOM 562 C CA . TYR A 1 68 ? -5.504 3.445 -2.145 1.00 96.75 68 TYR A CA 1
ATOM 563 C C . TYR A 1 68 ? -4.639 2.652 -3.109 1.00 96.75 68 TYR A C 1
ATOM 565 O O . TYR A 1 68 ? -4.523 1.430 -3.020 1.00 96.75 68 TYR A O 1
ATOM 573 N N . LEU A 1 69 ? -4.069 3.369 -4.068 1.00 95.94 69 LEU A N 1
ATOM 574 C CA . LEU A 1 69 ? -3.408 2.809 -5.230 1.00 95.94 69 LEU A CA 1
ATOM 575 C C . LEU A 1 69 ? -2.091 3.535 -5.463 1.00 95.94 69 LEU A C 1
ATOM 577 O O . LEU A 1 69 ? -2.058 4.761 -5.497 1.00 95.94 69 LEU A O 1
ATOM 581 N N . LYS A 1 70 ? -1.038 2.768 -5.721 1.00 95.44 70 LYS A N 1
ATOM 582 C CA . LYS A 1 70 ? 0.206 3.214 -6.354 1.00 95.44 70 LYS A CA 1
ATOM 583 C C . LYS A 1 70 ? 0.438 2.265 -7.515 1.00 95.44 70 LYS A C 1
ATOM 585 O O . LYS A 1 70 ? 0.510 1.063 -7.299 1.00 95.44 70 LYS A O 1
ATOM 590 N N . LEU A 1 71 ? 0.470 2.763 -8.745 1.00 94.25 71 LEU A N 1
ATOM 591 C CA . LEU A 1 71 ? 0.535 1.918 -9.935 1.00 94.25 71 LEU A CA 1
ATOM 592 C C . LEU A 1 71 ? 1.894 2.055 -10.616 1.00 94.25 71 LEU A C 1
ATOM 594 O O . LEU A 1 71 ? 2.372 3.166 -10.829 1.00 94.25 71 LEU A O 1
ATOM 598 N N . MET A 1 72 ? 2.475 0.939 -11.047 1.00 91.88 72 MET A N 1
ATOM 599 C CA . MET A 1 72 ? 3.562 0.938 -12.020 1.00 91.88 72 MET A CA 1
ATOM 600 C C . MET A 1 72 ? 2.972 0.942 -13.430 1.00 91.88 72 MET A C 1
ATOM 602 O O . MET A 1 72 ? 2.444 -0.067 -13.895 1.00 91.88 72 MET A O 1
ATOM 606 N N . ILE A 1 73 ? 3.075 2.079 -14.112 1.00 89.69 73 ILE A N 1
ATOM 607 C CA . ILE A 1 73 ? 2.575 2.285 -15.474 1.00 89.69 73 ILE A CA 1
ATOM 608 C C . ILE A 1 73 ? 3.787 2.519 -16.372 1.00 89.69 73 ILE A C 1
ATOM 610 O O . ILE A 1 73 ? 4.592 3.412 -16.109 1.00 89.69 73 ILE A O 1
ATOM 614 N N . ASP A 1 74 ? 3.959 1.678 -17.392 1.00 88.50 74 ASP A N 1
ATOM 615 C CA . ASP A 1 74 ? 5.079 1.748 -18.342 1.00 88.50 74 ASP A CA 1
ATOM 616 C C . ASP A 1 74 ? 6.462 1.839 -17.665 1.00 88.50 74 ASP A C 1
ATOM 618 O O . ASP A 1 74 ? 7.353 2.583 -18.078 1.00 88.50 74 ASP A O 1
ATOM 622 N N . GLY A 1 75 ? 6.637 1.083 -16.573 1.00 85.56 75 GLY A N 1
ATOM 623 C CA . GLY A 1 75 ? 7.880 1.038 -15.795 1.00 85.56 75 GLY A CA 1
ATOM 624 C C . GLY A 1 75 ? 8.125 2.254 -14.897 1.00 85.56 75 GLY A C 1
ATOM 625 O O . GLY A 1 75 ? 9.212 2.382 -14.337 1.00 85.56 75 GLY A O 1
ATOM 626 N N . ARG A 1 76 ? 7.141 3.145 -14.736 1.00 87.62 76 ARG A N 1
A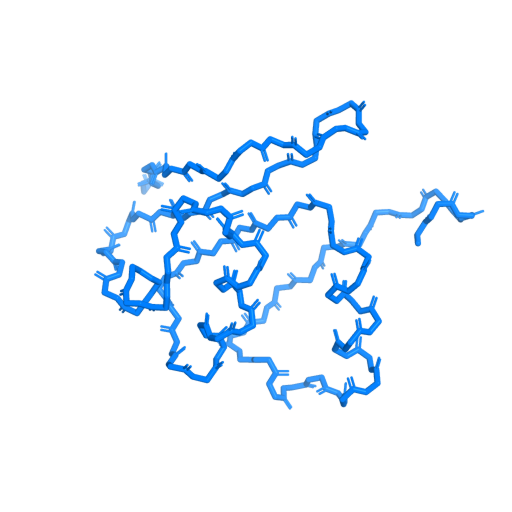TOM 627 C CA . ARG A 1 76 ? 7.206 4.305 -13.840 1.00 87.62 76 ARG A CA 1
ATOM 628 C C . ARG A 1 76 ? 6.162 4.182 -12.741 1.00 87.62 76 ARG A C 1
ATOM 630 O O . ARG A 1 76 ? 5.008 3.869 -13.015 1.00 87.62 76 ARG A O 1
ATOM 637 N N . SER A 1 77 ? 6.564 4.454 -11.503 1.00 90.00 77 SER A N 1
ATOM 638 C CA . SER A 1 77 ? 5.611 4.549 -10.396 1.00 90.00 77 SER A CA 1
ATOM 639 C C . SER A 1 77 ? 4.773 5.814 -10.545 1.00 90.00 77 SER A C 1
ATOM 641 O O . SER A 1 77 ? 5.315 6.904 -10.747 1.00 90.00 77 SER A O 1
ATOM 643 N N . SER A 1 78 ? 3.459 5.681 -10.407 1.00 94.25 78 SER A N 1
ATOM 644 C CA . SER A 1 78 ? 2.564 6.808 -10.177 1.00 94.25 78 SER A CA 1
ATOM 645 C C . SER A 1 78 ? 2.788 7.380 -8.774 1.00 94.25 78 SER A C 1
ATOM 647 O O . SER A 1 78 ? 3.377 6.725 -7.909 1.00 94.25 78 SER A O 1
ATOM 649 N N . ARG A 1 79 ? 2.264 8.588 -8.537 1.00 95.50 79 ARG A N 1
ATOM 650 C CA . ARG A 1 79 ? 1.965 9.049 -7.171 1.00 95.50 79 ARG A CA 1
ATOM 651 C C . ARG A 1 79 ? 0.826 8.209 -6.603 1.00 95.50 79 ARG A C 1
ATOM 653 O O . ARG A 1 79 ? 0.040 7.670 -7.395 1.00 95.50 79 ARG A O 1
ATOM 660 N N . SER A 1 80 ? 0.726 8.097 -5.283 1.00 96.75 80 SER A N 1
ATOM 661 C CA . SER A 1 80 ? -0.391 7.357 -4.700 1.00 96.75 80 SER A CA 1
ATOM 662 C C . SER A 1 80 ? -1.690 8.159 -4.834 1.00 96.75 80 SER A C 1
ATOM 664 O O . SER A 1 80 ? -1.691 9.388 -4.764 1.00 96.75 80 SER A O 1
ATOM 666 N N . PHE A 1 81 ? -2.809 7.481 -5.081 1.00 96.69 81 PHE A N 1
ATOM 667 C CA . PHE A 1 81 ? -4.121 8.110 -5.235 1.00 96.69 81 PHE A CA 1
ATOM 668 C C . PHE A 1 81 ? -5.241 7.217 -4.699 1.00 96.69 81 PHE A C 1
ATOM 670 O O . PHE A 1 81 ? -5.053 6.024 -4.464 1.00 96.69 81 PHE A O 1
ATOM 677 N N . SER A 1 82 ? -6.420 7.808 -4.492 1.00 95.62 82 SER A N 1
ATOM 678 C CA . SER A 1 82 ? -7.599 7.078 -4.025 1.00 95.62 82 SER A CA 1
ATOM 679 C C . SER A 1 82 ? -8.520 6.682 -5.175 1.00 95.62 82 SER A C 1
ATOM 681 O O . SER A 1 82 ? -8.644 7.393 -6.172 1.00 95.62 82 SER A O 1
ATOM 683 N N . GLY A 1 83 ? -9.172 5.534 -5.023 1.00 93.31 83 GLY A N 1
ATOM 684 C CA . GLY A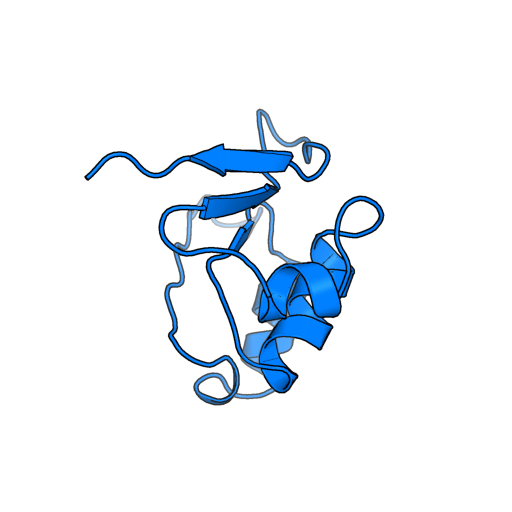 1 83 ? -10.206 5.035 -5.919 1.00 93.31 83 GLY A CA 1
ATOM 685 C C . GLY A 1 83 ? -11.487 4.706 -5.159 1.00 93.31 83 GLY A C 1
ATOM 686 O O . GLY A 1 83 ? -11.471 4.462 -3.948 1.00 93.31 83 GLY A O 1
ATOM 687 N N . LEU A 1 84 ? -12.599 4.686 -5.889 1.00 90.56 84 LEU A N 1
ATOM 688 C CA . LEU A 1 84 ? -13.875 4.170 -5.407 1.00 90.56 84 LEU A CA 1
ATOM 689 C C . LEU A 1 84 ? -14.085 2.772 -5.991 1.00 90.56 84 LEU A C 1
ATOM 691 O O . LEU A 1 84 ? -13.995 2.586 -7.204 1.00 90.56 84 LEU A O 1
ATOM 695 N N . GLN A 1 85 ? -14.380 1.804 -5.132 1.00 78.56 85 GLN A N 1
ATOM 696 C CA . GLN A 1 85 ? -14.796 0.478 -5.556 1.00 78.56 85 GLN A CA 1
ATOM 697 C C . GLN A 1 85 ? -16.289 0.504 -5.894 1.00 78.56 85 GLN A C 1
ATOM 699 O O . GLN A 1 85 ? -17.114 0.884 -5.063 1.00 78.56 85 GLN A O 1
ATOM 704 N N . LEU A 1 86 ? -16.626 0.086 -7.113 1.00 74.06 86 LEU A N 1
ATOM 705 C CA . LEU A 1 86 ? -18.004 -0.190 -7.508 1.00 74.06 86 LEU A CA 1
ATOM 706 C C . LEU A 1 86 ? -18.365 -1.607 -7.045 1.00 74.06 86 LEU A C 1
ATOM 708 O O . LEU A 1 86 ? -17.542 -2.518 -7.166 1.00 74.06 86 LEU A O 1
ATOM 712 N N . VAL A 1 87 ? -19.554 -1.752 -6.460 1.00 59.56 87 VAL A N 1
ATOM 713 C CA . VAL A 1 87 ? -20.125 -3.037 -6.024 1.00 59.56 87 VAL A CA 1
ATOM 714 C C . VAL A 1 87 ? -20.760 -3.742 -7.213 1.00 59.56 87 VAL A C 1
ATOM 716 O O . VAL A 1 87 ? -21.412 -3.031 -8.012 1.00 59.56 87 VAL A O 1
#